Protein AF-A0A8K0F0Z6-F1 (afdb_monomer_lite)

InterPro domains:
  IPR002018 Carboxylesterase, type B [PF00135] (6-92)
  IPR029058 Alpha/Beta hydrolase fold [G3DSA:3.40.50.1820] (2-108)
  IPR029058 Alpha/Beta hydrolase fold [SSF53474] (5-100)
  IPR050654 Acetylcholinesterase-related enzymes [PTHR43918] (5-107)

pLDDT: mean 79.61, std 18.15, range [42.47, 97.5]

Sequence (154 aa):
MDAPPASHGDEVYFVFGLPTVPAYGYSSEDAEVSRKMMRHWANFAKTGDPNDGNTNGAVWDPFTETDRAYMLFDGRDQGTMNGWKTTECAMWDVYLPSLNNKTGPQDLVTSEPVQCQTTADVVLPPVWGQSLTLALLLNVFKDFISFITNIFIL

Secondary structure (DSSP, 8-state):
-PPPPPPTTHHHHHHTTGGGSGGG---HHHHHHHHHHHHHHHHHHHHS-SS-S-SSS---PPP-TTT-EEEE-STT--EEEE-TTHHHHHIIIIIHHHHHHHHS-GGGGSS------------PPP---THHHHHHHHHHHHHHHHHHHHHS--

Organism: Branchiostoma lanceolatum (NCBI:txid7740)

Foldseek 3Di:
DDDPDDDPPNCVCLLVQVLVDPVVPHDPLSNVLSVLNVQLVLCCVVPVGSDPPDPPAAHQDDADPVFRWDADRGSPRPHIDGDPCVVVVCCVVPVVVVVCVVPPDPVVVDDDPPPPPDPPPPPDPDDPDPPVVVVVVVVVVVVVVVVSVVVSPD

Structure (mmCIF, N/CA/C/O backbone):
data_AF-A0A8K0F0Z6-F1
#
_entry.id   AF-A0A8K0F0Z6-F1
#
loop_
_atom_site.group_PDB
_atom_site.id
_atom_site.type_symbol
_atom_site.label_atom_id
_atom_site.label_alt_id
_atom_site.label_comp_id
_atom_site.label_asym_id
_atom_site.label_entity_id
_atom_site.label_seq_id
_atom_site.pdbx_PDB_ins_code
_atom_site.Cartn_x
_atom_site.Cartn_y
_atom_site.Cartn_z
_atom_site.occupancy
_atom_site.B_iso_or_equiv
_atom_site.auth_seq_id
_atom_site.auth_comp_id
_atom_site.auth_asym_id
_atom_site.auth_atom_id
_atom_site.pdbx_PDB_model_num
ATOM 1 N N . MET A 1 1 ? 20.769 12.926 2.681 1.00 42.81 1 MET A N 1
ATOM 2 C CA . MET A 1 1 ? 19.588 13.794 2.847 1.00 42.81 1 MET A CA 1
ATOM 3 C C . MET A 1 1 ? 18.430 12.850 3.023 1.00 42.81 1 MET A C 1
ATOM 5 O O . MET A 1 1 ? 18.243 12.014 2.149 1.00 42.81 1 MET A O 1
ATOM 9 N N . ASP A 1 2 ? 17.761 12.902 4.166 1.00 66.00 2 ASP A N 1
ATOM 10 C CA . ASP A 1 2 ? 16.614 12.036 4.427 1.00 66.00 2 ASP A CA 1
ATOM 11 C C . ASP A 1 2 ? 15.463 12.452 3.503 1.00 66.00 2 ASP A C 1
ATOM 13 O O . ASP A 1 2 ? 15.219 13.649 3.317 1.00 66.00 2 ASP A O 1
ATOM 17 N N . ALA A 1 3 ? 14.807 11.479 2.869 1.00 67.69 3 ALA A N 1
ATOM 18 C CA . ALA A 1 3 ? 13.631 11.734 2.045 1.00 67.69 3 ALA A CA 1
ATOM 19 C C . ALA A 1 3 ? 12.504 12.340 2.908 1.00 67.69 3 ALA A C 1
ATOM 21 O O . ALA A 1 3 ? 12.419 12.028 4.103 1.00 67.69 3 ALA A O 1
ATOM 22 N N . PRO A 1 4 ? 11.642 13.209 2.344 1.00 78.75 4 PRO A N 1
ATOM 23 C CA . PRO A 1 4 ? 10.478 13.699 3.069 1.00 78.75 4 PRO A CA 1
ATOM 24 C C . PRO A 1 4 ? 9.583 12.525 3.512 1.00 78.75 4 PRO A C 1
ATOM 26 O O . PRO A 1 4 ? 9.577 11.480 2.856 1.00 78.75 4 PRO A O 1
ATOM 29 N N . PRO A 1 5 ? 8.827 12.669 4.615 1.00 85.06 5 PRO A N 1
ATOM 30 C CA . PRO A 1 5 ? 7.883 11.644 5.046 1.00 85.06 5 PRO A CA 1
ATOM 31 C C . PRO A 1 5 ? 6.876 11.301 3.944 1.00 85.06 5 PRO A C 1
ATOM 33 O O . PRO A 1 5 ? 6.443 12.191 3.210 1.00 85.06 5 PRO A O 1
ATOM 36 N N . ALA A 1 6 ? 6.460 10.033 3.886 1.00 90.06 6 ALA A N 1
ATOM 37 C CA . ALA A 1 6 ? 5.417 9.587 2.970 1.00 90.06 6 ALA A CA 1
ATOM 38 C C . ALA A 1 6 ? 4.105 10.333 3.256 1.00 90.06 6 ALA A C 1
ATOM 40 O O . ALA A 1 6 ? 3.542 10.240 4.352 1.00 90.06 6 ALA A O 1
ATOM 41 N N . SER A 1 7 ? 3.647 11.093 2.270 1.00 94.06 7 SER A N 1
ATOM 42 C CA . SER A 1 7 ? 2.394 11.831 2.304 1.00 94.06 7 SER A CA 1
ATOM 43 C C . SER A 1 7 ? 1.256 10.986 1.743 1.00 94.06 7 SER A C 1
ATOM 45 O O . SER A 1 7 ? 1.454 9.979 1.065 1.00 94.06 7 SER A O 1
ATOM 47 N N . HIS A 1 8 ? 0.026 11.394 2.045 1.00 95.81 8 HIS A N 1
ATOM 48 C CA . HIS A 1 8 ? -1.155 10.730 1.511 1.00 95.81 8 HIS A CA 1
ATOM 49 C C . HIS A 1 8 ? -1.156 10.762 -0.027 1.00 95.81 8 HIS A C 1
ATOM 51 O O . HIS A 1 8 ? -1.119 11.844 -0.613 1.00 95.81 8 HIS A O 1
ATOM 57 N N . GLY A 1 9 ? -1.239 9.588 -0.659 1.00 95.50 9 GLY A N 1
ATOM 58 C CA . GLY A 1 9 ? -1.287 9.434 -2.112 1.00 95.50 9 GLY A CA 1
ATOM 59 C C . GLY A 1 9 ? 0.076 9.213 -2.772 1.00 95.50 9 GLY A C 1
ATOM 60 O O . GLY A 1 9 ? 0.115 8.906 -3.965 1.00 95.50 9 GLY A O 1
ATOM 61 N N . ASP A 1 10 ? 1.188 9.319 -2.036 1.00 94.62 10 ASP A N 1
ATOM 62 C CA . ASP A 1 10 ? 2.524 9.069 -2.593 1.00 94.62 10 ASP A CA 1
ATOM 63 C C . ASP A 1 10 ? 2.685 7.618 -3.074 1.00 94.62 10 ASP A C 1
ATOM 65 O O . ASP A 1 10 ? 3.432 7.348 -4.017 1.00 94.62 10 ASP A O 1
ATOM 69 N N . GLU A 1 11 ? 1.943 6.677 -2.485 1.00 95.31 11 GLU A N 1
ATOM 70 C CA . GLU A 1 11 ? 1.973 5.265 -2.858 1.00 95.31 11 GLU A CA 1
ATOM 71 C C . GLU A 1 11 ? 1.476 5.019 -4.288 1.00 95.31 11 GLU A C 1
ATOM 73 O O . GLU A 1 11 ? 1.901 4.059 -4.935 1.00 95.31 11 GLU A O 1
ATOM 78 N N . VAL A 1 12 ? 0.616 5.898 -4.816 1.00 97.31 12 VAL A N 1
ATOM 79 C CA . VAL A 1 12 ? 0.031 5.760 -6.156 1.00 97.31 12 VAL A CA 1
ATOM 80 C C . VAL A 1 12 ? 1.130 5.727 -7.218 1.00 97.31 12 VAL A C 1
ATOM 82 O O . VAL A 1 12 ? 1.104 4.879 -8.110 1.00 97.31 12 VAL A O 1
ATOM 85 N N . TYR A 1 13 ? 2.152 6.577 -7.098 1.00 96.50 13 TYR A N 1
ATOM 86 C CA . TYR A 1 13 ? 3.275 6.594 -8.039 1.00 96.50 13 TYR A CA 1
ATOM 87 C C . TYR A 1 13 ? 4.029 5.260 -8.068 1.00 96.50 13 TYR A C 1
ATOM 89 O O . TYR A 1 13 ? 4.437 4.800 -9.136 1.00 96.50 13 TYR A O 1
ATOM 97 N N . PHE A 1 14 ? 4.177 4.615 -6.910 1.00 96.56 14 PHE A N 1
ATOM 98 C CA . PHE A 1 14 ? 4.856 3.329 -6.788 1.00 96.56 14 PHE A CA 1
ATOM 99 C C . PHE A 1 14 ? 4.011 2.184 -7.347 1.00 96.56 14 PHE A C 1
ATOM 101 O O . PHE A 1 14 ? 4.550 1.341 -8.065 1.00 96.56 14 PHE A O 1
ATOM 108 N N . VAL A 1 15 ? 2.700 2.176 -7.078 1.00 97.19 15 VAL A N 1
ATOM 109 C CA . VAL A 1 15 ? 1.764 1.172 -7.613 1.00 97.19 15 VAL A CA 1
ATOM 110 C C . VAL A 1 15 ? 1.706 1.211 -9.141 1.00 97.19 15 VAL A C 1
ATOM 112 O O . VAL A 1 15 ? 1.563 0.166 -9.764 1.00 97.19 15 VAL A O 1
ATOM 115 N N . PHE A 1 16 ? 1.862 2.386 -9.755 1.00 97.50 16 PHE A N 1
ATOM 116 C CA . PHE A 1 16 ? 1.858 2.542 -11.215 1.00 97.50 16 PHE A CA 1
ATOM 117 C C . PHE A 1 16 ? 3.249 2.527 -11.865 1.00 97.50 16 PHE A C 1
ATOM 119 O O . PHE A 1 16 ? 3.370 2.779 -13.063 1.00 97.50 16 PHE A O 1
ATOM 126 N N . GLY A 1 17 ? 4.308 2.215 -11.114 1.00 97.19 17 GLY A N 1
ATOM 127 C CA . GLY A 1 17 ? 5.623 1.977 -11.709 1.00 97.19 17 GLY A CA 1
ATOM 128 C C . GLY A 1 17 ? 6.451 3.225 -12.009 1.00 97.19 17 GLY A C 1
ATOM 129 O O . GLY A 1 17 ? 7.501 3.092 -12.638 1.00 97.19 17 GLY A O 1
ATOM 130 N N . LEU A 1 18 ? 6.044 4.424 -11.575 1.00 97.31 18 LEU A N 1
ATOM 131 C CA . LEU A 1 18 ? 6.764 5.666 -11.888 1.00 97.31 18 LEU A CA 1
ATOM 132 C C . LEU A 1 18 ? 8.254 5.617 -11.478 1.00 97.31 18 LEU A C 1
ATOM 134 O O . LEU A 1 18 ? 9.090 5.995 -12.303 1.00 97.31 18 LEU A O 1
ATOM 138 N N . PRO A 1 19 ? 8.631 5.059 -10.304 1.00 96.75 19 PRO A N 1
ATOM 139 C CA . PRO A 1 19 ? 10.036 4.908 -9.918 1.00 96.75 19 PRO A CA 1
ATOM 140 C C . PRO A 1 19 ? 10.881 4.017 -10.832 1.00 96.75 19 PRO A C 1
ATOM 142 O O . PRO A 1 19 ? 12.105 4.098 -10.818 1.00 96.75 19 PRO A O 1
ATOM 145 N N . THR A 1 20 ? 10.258 3.166 -11.649 1.00 96.88 20 THR A N 1
ATOM 146 C CA . THR A 1 20 ? 10.981 2.300 -12.591 1.00 96.88 20 THR A CA 1
ATOM 147 C C . THR A 1 20 ? 11.406 3.021 -13.871 1.00 96.88 20 THR A C 1
ATOM 149 O O . THR A 1 20 ? 12.210 2.485 -14.633 1.00 96.88 20 THR A O 1
ATOM 152 N N . VAL A 1 21 ? 10.896 4.234 -14.110 1.00 97.25 21 VAL A N 1
ATOM 153 C CA . VAL A 1 21 ? 11.182 5.023 -15.308 1.00 97.25 21 VAL A CA 1
ATOM 154 C C . VAL A 1 21 ? 12.394 5.937 -15.051 1.00 97.25 21 VAL A C 1
ATOM 156 O O . VAL A 1 21 ? 12.282 6.894 -14.279 1.00 97.25 21 VAL A O 1
ATOM 159 N N . PRO A 1 22 ? 13.545 5.728 -15.731 1.00 93.44 22 PRO A N 1
ATOM 160 C CA . PRO A 1 22 ? 14.792 6.445 -15.426 1.00 93.44 22 PRO A CA 1
ATOM 161 C C . PRO A 1 22 ? 14.704 7.973 -15.546 1.00 93.44 22 PRO A C 1
ATOM 163 O O . PRO A 1 22 ? 15.443 8.693 -14.881 1.00 93.44 22 PRO A O 1
ATOM 166 N N . ALA A 1 23 ? 13.791 8.476 -16.382 1.00 95.88 23 ALA A N 1
ATOM 167 C CA . ALA A 1 23 ? 13.617 9.906 -16.632 1.00 95.88 23 ALA A CA 1
ATOM 168 C C . ALA A 1 23 ? 13.181 10.711 -15.393 1.00 95.88 23 ALA A C 1
ATOM 170 O O . ALA A 1 23 ? 13.415 11.916 -15.356 1.00 95.88 23 ALA A O 1
ATOM 171 N N . TYR A 1 24 ? 12.573 10.069 -14.389 1.00 93.88 24 TYR A N 1
ATOM 172 C CA . TYR A 1 24 ? 12.096 10.750 -13.180 1.00 93.88 24 TYR A CA 1
ATOM 173 C C . TYR A 1 24 ? 13.115 10.760 -12.031 1.00 93.88 24 TYR A C 1
ATOM 175 O O . TYR A 1 24 ? 12.862 11.392 -11.011 1.00 93.88 24 TYR A O 1
ATOM 183 N N . GLY A 1 25 ? 14.275 10.111 -12.192 1.00 93.75 25 GLY A N 1
ATOM 184 C CA . GLY A 1 25 ? 15.397 10.243 -11.254 1.00 93.75 25 GLY A CA 1
ATOM 185 C C . GLY A 1 25 ? 15.182 9.627 -9.867 1.00 93.75 25 GLY A C 1
ATOM 186 O O . GLY A 1 25 ? 15.826 10.060 -8.915 1.00 93.75 25 GLY A O 1
ATOM 187 N N . TYR A 1 26 ? 14.295 8.637 -9.746 1.00 94.06 26 TYR A N 1
ATOM 188 C CA . TYR A 1 26 ? 14.126 7.860 -8.516 1.00 94.06 26 TYR A CA 1
ATOM 189 C C . TYR A 1 26 ? 15.359 7.002 -8.210 1.00 94.06 26 TYR A C 1
ATOM 191 O O . TYR A 1 26 ? 16.144 6.670 -9.105 1.00 94.06 26 TYR A O 1
ATOM 199 N N . SER A 1 27 ? 15.522 6.629 -6.940 1.00 93.94 27 SER A N 1
ATOM 200 C CA . SER A 1 27 ? 16.601 5.732 -6.527 1.00 93.94 27 SER A CA 1
ATOM 201 C C . SER A 1 27 ? 16.367 4.295 -7.011 1.00 93.94 27 SER A C 1
ATOM 203 O O . SER A 1 27 ? 15.248 3.894 -7.352 1.00 93.94 27 SER A O 1
ATOM 205 N N . SER A 1 28 ? 17.431 3.489 -7.038 1.00 94.31 28 SER A N 1
ATOM 206 C CA . SER A 1 28 ? 17.334 2.052 -7.330 1.00 94.31 28 SER A CA 1
ATOM 207 C C . SER A 1 28 ? 16.420 1.322 -6.346 1.00 94.31 28 SER A C 1
ATOM 209 O O . SER A 1 28 ? 15.694 0.405 -6.736 1.00 94.31 28 SER A O 1
ATOM 211 N N . GLU A 1 29 ? 16.452 1.764 -5.096 1.00 93.88 29 GLU A N 1
ATOM 212 C CA . GLU A 1 29 ? 15.679 1.279 -3.968 1.00 93.88 29 GLU A CA 1
ATOM 213 C C . GLU A 1 29 ? 14.192 1.590 -4.174 1.00 93.88 29 GLU A C 1
ATOM 215 O O . GLU A 1 29 ? 13.363 0.686 -4.096 1.00 93.88 29 GLU A O 1
ATOM 220 N N . ASP A 1 30 ? 13.841 2.823 -4.558 1.00 94.25 30 ASP A N 1
ATOM 221 C CA . ASP A 1 30 ? 12.453 3.192 -4.881 1.00 94.25 30 ASP A CA 1
ATOM 222 C C . ASP A 1 30 ? 11.912 2.371 -6.057 1.00 94.25 30 ASP A C 1
ATOM 224 O O . ASP A 1 30 ? 10.770 1.900 -6.045 1.00 94.25 30 ASP A O 1
ATOM 228 N N . ALA A 1 31 ? 12.746 2.161 -7.080 1.00 95.50 31 ALA A N 1
ATOM 229 C CA . ALA A 1 31 ? 12.397 1.328 -8.222 1.00 95.50 31 ALA A CA 1
ATOM 230 C C . ALA A 1 31 ? 12.150 -0.132 -7.807 1.00 95.50 31 ALA A C 1
ATOM 232 O O . ALA A 1 31 ? 11.285 -0.800 -8.378 1.00 95.50 31 ALA A O 1
ATOM 233 N N . GLU A 1 32 ? 12.890 -0.647 -6.823 1.00 94.06 32 GLU A N 1
ATOM 234 C CA . GLU A 1 32 ? 12.672 -1.983 -6.268 1.00 94.06 32 GLU A CA 1
ATOM 235 C C . GLU A 1 32 ? 11.370 -2.068 -5.470 1.00 94.06 32 GLU A C 1
ATOM 237 O O . GLU A 1 32 ? 10.579 -2.983 -5.714 1.00 94.06 32 GLU A O 1
ATOM 242 N N . VAL A 1 33 ? 11.101 -1.095 -4.597 1.00 94.00 33 VAL A N 1
ATOM 243 C CA . VAL A 1 33 ? 9.835 -1.003 -3.853 1.00 94.00 33 VAL A CA 1
ATOM 244 C C . VAL A 1 33 ? 8.652 -0.971 -4.818 1.00 94.00 33 VAL A C 1
ATOM 246 O O . VAL A 1 33 ? 7.707 -1.744 -4.669 1.00 94.00 33 VAL A O 1
ATOM 249 N N . SER A 1 34 ? 8.728 -0.153 -5.869 1.00 95.81 34 SER A N 1
ATOM 250 C CA . SER A 1 34 ? 7.678 -0.057 -6.885 1.00 95.81 34 SER A CA 1
ATOM 251 C C . SER A 1 34 ? 7.449 -1.384 -7.618 1.00 95.81 34 SER A C 1
ATOM 253 O O . SER A 1 34 ? 6.304 -1.813 -7.769 1.00 95.81 34 SER A O 1
ATOM 255 N N . ARG A 1 35 ? 8.516 -2.098 -8.007 1.00 94.56 35 ARG A N 1
ATOM 256 C CA . ARG A 1 35 ? 8.392 -3.440 -8.609 1.00 94.56 35 ARG A CA 1
ATOM 257 C C . ARG A 1 35 ? 7.728 -4.438 -7.661 1.00 94.56 35 ARG A C 1
ATOM 259 O O . ARG A 1 35 ? 6.897 -5.226 -8.114 1.00 94.56 35 ARG A O 1
ATOM 266 N N . LYS A 1 36 ? 8.063 -4.405 -6.367 1.00 92.62 36 LYS A N 1
ATOM 267 C CA . LYS A 1 36 ? 7.437 -5.266 -5.350 1.00 92.62 36 LYS A CA 1
ATOM 268 C C . LYS A 1 36 ? 5.947 -4.960 -5.208 1.00 92.62 36 LYS A C 1
ATOM 270 O O . LYS A 1 36 ? 5.136 -5.878 -5.300 1.00 92.62 36 LYS A O 1
ATOM 275 N N . MET A 1 37 ? 5.578 -3.685 -5.081 1.00 94.75 37 MET A N 1
ATOM 276 C CA . MET A 1 37 ? 4.176 -3.264 -4.998 1.00 94.75 37 MET A CA 1
ATOM 277 C C . MET A 1 37 ? 3.378 -3.697 -6.23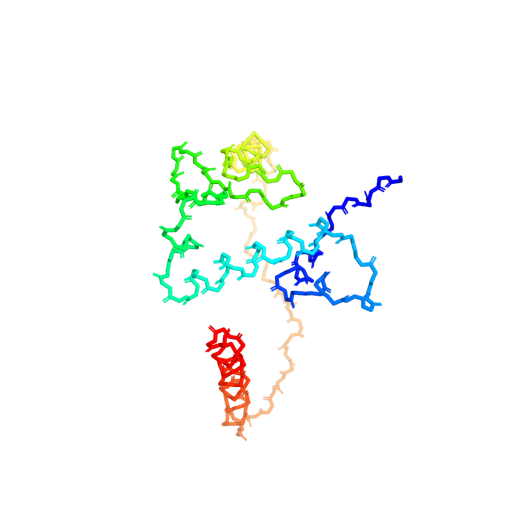1 1.00 94.75 37 MET A C 1
ATOM 279 O O . MET A 1 37 ? 2.329 -4.322 -6.085 1.00 94.75 37 MET A O 1
ATOM 283 N N . MET A 1 38 ? 3.888 -3.433 -7.441 1.00 95.50 38 MET A N 1
ATOM 284 C CA . MET A 1 38 ? 3.241 -3.856 -8.690 1.00 95.50 38 MET A CA 1
ATOM 285 C C . MET A 1 38 ? 3.035 -5.371 -8.750 1.00 95.50 38 MET A C 1
ATOM 287 O O . MET A 1 38 ? 1.956 -5.822 -9.125 1.00 95.50 38 MET A O 1
ATOM 291 N N . ARG A 1 39 ? 4.043 -6.163 -8.353 1.00 92.81 39 ARG A N 1
ATOM 292 C CA . ARG A 1 39 ? 3.957 -7.630 -8.336 1.00 92.81 39 ARG A CA 1
ATOM 293 C C . ARG A 1 39 ? 2.860 -8.116 -7.394 1.00 92.81 39 ARG A C 1
ATOM 295 O O . ARG A 1 39 ? 2.008 -8.887 -7.823 1.00 92.81 39 ARG A O 1
ATOM 302 N N . HIS A 1 40 ? 2.850 -7.646 -6.146 1.00 93.81 40 HIS A N 1
ATOM 303 C CA . HIS A 1 40 ? 1.824 -8.045 -5.181 1.00 93.81 40 HIS A CA 1
ATOM 304 C C . HIS A 1 40 ? 0.418 -7.635 -5.632 1.00 93.81 40 HIS A C 1
ATOM 306 O O . HIS A 1 40 ? -0.503 -8.448 -5.561 1.00 93.81 40 HIS A O 1
ATOM 312 N N . TRP A 1 41 ? 0.251 -6.421 -6.169 1.00 95.31 41 TRP A N 1
ATOM 313 C CA . TRP A 1 41 ? -1.039 -5.969 -6.695 1.00 95.31 41 TRP A CA 1
ATOM 314 C C . TRP A 1 41 ? -1.516 -6.790 -7.896 1.00 95.31 41 TRP A C 1
ATOM 316 O O . TRP A 1 41 ? -2.682 -7.184 -7.942 1.00 95.31 41 TRP A O 1
ATOM 326 N N . ALA A 1 42 ? -0.629 -7.090 -8.848 1.00 94.94 42 ALA A N 1
ATOM 327 C CA . ALA A 1 42 ? -0.961 -7.885 -10.027 1.00 94.94 42 ALA A CA 1
ATOM 328 C C . ALA A 1 42 ? -1.317 -9.335 -9.672 1.00 94.94 42 ALA A C 1
ATOM 330 O O . ALA A 1 42 ? -2.288 -9.881 -10.199 1.00 94.94 42 ALA A O 1
ATOM 331 N N . ASN A 1 43 ? -0.566 -9.947 -8.753 1.00 94.12 43 ASN A N 1
ATOM 332 C CA . ASN A 1 43 ? -0.854 -11.290 -8.258 1.00 94.12 43 ASN A CA 1
ATOM 333 C C . ASN A 1 43 ? -2.212 -11.336 -7.564 1.00 94.12 43 ASN A C 1
ATOM 335 O O . ASN A 1 43 ? -3.059 -12.139 -7.948 1.00 94.12 43 ASN A O 1
ATOM 339 N N . PHE A 1 44 ? -2.461 -10.408 -6.635 1.00 95.12 44 PHE A N 1
ATOM 340 C CA . PHE A 1 44 ? -3.736 -10.329 -5.932 1.00 95.12 44 PHE A CA 1
ATOM 341 C C . PHE A 1 44 ? -4.909 -10.167 -6.905 1.00 95.12 44 PHE A C 1
ATOM 343 O O . PHE A 1 44 ? -5.899 -10.886 -6.801 1.00 95.12 44 PHE A O 1
ATOM 350 N N . ALA A 1 45 ? -4.779 -9.291 -7.906 1.00 95.38 45 ALA A N 1
ATOM 351 C CA . ALA A 1 45 ? -5.804 -9.117 -8.932 1.00 95.38 45 ALA A CA 1
ATOM 352 C C . ALA A 1 45 ? -6.049 -10.394 -9.762 1.00 95.38 45 ALA A C 1
ATOM 354 O O . ALA A 1 45 ? -7.170 -10.630 -10.212 1.00 95.38 45 ALA A O 1
ATOM 355 N N . LYS A 1 46 ? -5.015 -11.220 -9.968 1.00 93.88 46 LYS A N 1
ATOM 356 C CA . LYS A 1 46 ? -5.082 -12.450 -10.767 1.00 93.88 46 LYS A CA 1
ATOM 357 C C . LYS A 1 46 ? -5.629 -13.650 -9.991 1.00 93.88 46 LYS A C 1
ATOM 359 O O . LYS A 1 46 ? -6.361 -14.449 -10.572 1.00 93.88 46 LYS A O 1
ATOM 364 N N . THR A 1 47 ? -5.235 -13.826 -8.731 1.00 94.19 47 THR A N 1
ATOM 365 C CA . THR A 1 47 ? -5.460 -15.071 -7.968 1.00 94.19 47 THR A CA 1
ATOM 366 C C . THR A 1 47 ? -6.200 -14.868 -6.648 1.00 94.19 47 THR A C 1
ATOM 368 O O . THR A 1 47 ? -6.652 -15.848 -6.061 1.00 94.19 47 THR A O 1
ATOM 371 N N . GLY A 1 48 ? -6.329 -13.629 -6.170 1.00 93.38 48 GLY A N 1
ATOM 372 C CA . GLY A 1 48 ? -6.772 -13.320 -4.809 1.00 93.38 48 GLY A CA 1
ATOM 373 C C . GLY A 1 48 ? -5.680 -13.474 -3.744 1.00 93.38 48 GLY A C 1
ATOM 374 O O . GLY A 1 48 ? -5.943 -13.189 -2.580 1.00 93.38 48 GLY A O 1
ATOM 375 N N . ASP A 1 49 ? -4.464 -13.878 -4.126 1.00 93.00 49 ASP A N 1
ATOM 376 C CA . ASP A 1 49 ? -3.294 -13.988 -3.250 1.00 93.00 49 ASP A CA 1
ATOM 377 C C . ASP A 1 49 ? -2.186 -13.058 -3.781 1.00 93.00 49 ASP A C 1
ATOM 379 O O . ASP A 1 49 ? -1.778 -13.202 -4.936 1.00 93.00 49 ASP A O 1
ATOM 383 N N . PRO A 1 50 ? -1.703 -12.074 -2.996 1.00 93.44 50 PRO A N 1
ATOM 384 C CA . PRO A 1 50 ? -0.623 -11.190 -3.434 1.00 93.44 50 PRO A CA 1
ATOM 385 C C . PRO A 1 50 ? 0.720 -11.918 -3.604 1.00 93.44 50 PRO A C 1
ATOM 387 O O . PRO A 1 50 ? 1.640 -11.374 -4.222 1.00 93.44 50 PRO A O 1
ATOM 390 N N . ASN A 1 51 ? 0.872 -13.120 -3.056 1.00 92.12 51 ASN A N 1
ATOM 391 C CA . ASN A 1 51 ? 2.094 -13.905 -3.140 1.00 92.12 51 ASN A CA 1
ATOM 392 C C . ASN A 1 51 ? 2.127 -14.715 -4.449 1.00 92.12 51 ASN A C 1
ATOM 394 O O . ASN A 1 51 ? 1.110 -15.156 -4.974 1.00 92.12 51 ASN A O 1
ATOM 398 N N . ASP A 1 52 ? 3.317 -14.921 -5.006 1.00 75.69 52 ASP A N 1
ATOM 399 C CA . ASP A 1 52 ? 3.526 -15.584 -6.303 1.00 75.69 52 ASP A CA 1
ATOM 400 C C . ASP A 1 52 ? 3.856 -17.083 -6.188 1.00 75.69 52 ASP A C 1
ATOM 402 O O . ASP A 1 52 ? 4.342 -17.694 -7.143 1.00 75.69 52 ASP A O 1
ATOM 406 N N . GLY A 1 53 ? 3.642 -17.674 -5.009 1.00 67.00 53 GLY A N 1
ATOM 407 C CA . GLY A 1 53 ? 4.033 -19.052 -4.698 1.00 67.00 53 GLY A CA 1
ATOM 408 C C . GLY A 1 53 ? 5.549 -19.301 -4.710 1.00 67.00 53 GLY A C 1
ATOM 409 O O . GLY A 1 53 ? 5.972 -20.443 -4.536 1.00 67.00 53 GLY A O 1
ATOM 410 N N . ASN A 1 54 ? 6.372 -18.266 -4.911 1.00 60.75 54 ASN A N 1
ATOM 411 C CA . ASN A 1 54 ? 7.823 -18.334 -4.910 1.00 60.75 54 ASN A CA 1
ATOM 412 C C . ASN A 1 54 ? 8.351 -17.688 -3.620 1.00 60.75 54 ASN A C 1
ATOM 414 O O . ASN A 1 54 ? 8.194 -16.498 -3.380 1.00 60.75 54 ASN A O 1
ATOM 418 N N . THR A 1 55 ? 9.016 -18.468 -2.774 1.00 56.84 55 THR A N 1
ATOM 419 C CA . THR A 1 55 ? 9.464 -18.056 -1.429 1.00 56.84 55 THR A CA 1
ATOM 420 C C . THR A 1 55 ? 10.667 -17.103 -1.419 1.00 56.84 55 THR A C 1
ATOM 422 O O . THR A 1 55 ? 11.280 -16.901 -0.377 1.00 56.84 55 THR A O 1
ATOM 425 N N . ASN A 1 56 ? 11.060 -16.550 -2.568 1.00 61.28 56 ASN A N 1
ATOM 426 C CA . ASN A 1 56 ? 12.288 -15.763 -2.716 1.00 61.28 56 ASN A CA 1
ATOM 427 C C . ASN A 1 56 ? 12.103 -14.258 -2.433 1.00 61.28 56 ASN A C 1
ATOM 429 O O . ASN A 1 56 ? 12.970 -13.464 -2.791 1.00 61.28 56 ASN A O 1
ATOM 433 N N . GLY A 1 57 ? 10.990 -13.859 -1.815 1.00 69.44 57 GLY A N 1
ATOM 434 C CA . GLY A 1 57 ? 10.714 -12.480 -1.418 1.00 69.44 57 GLY A CA 1
ATOM 435 C C . GLY A 1 57 ? 9.880 -12.406 -0.143 1.00 69.44 57 GLY A C 1
ATOM 436 O O . GLY A 1 57 ? 9.427 -13.428 0.375 1.00 69.44 57 GLY A O 1
ATOM 437 N N . ALA A 1 58 ? 9.689 -11.186 0.359 1.00 79.50 58 ALA A N 1
ATOM 438 C CA . ALA A 1 58 ? 8.837 -10.921 1.506 1.00 79.50 58 ALA A CA 1
ATOM 439 C C . ALA A 1 58 ? 7.416 -11.477 1.300 1.00 79.50 58 ALA A C 1
ATOM 441 O O . ALA A 1 58 ? 6.699 -11.074 0.383 1.00 79.50 58 ALA A O 1
ATOM 442 N N . VAL A 1 59 ? 7.013 -12.401 2.172 1.00 88.38 59 VAL A N 1
ATOM 443 C CA . VAL A 1 59 ? 5.666 -12.980 2.174 1.00 88.38 59 VAL A CA 1
ATOM 444 C C . VAL A 1 59 ? 4.698 -11.988 2.807 1.00 88.38 59 VAL A C 1
ATOM 446 O O . VAL A 1 59 ? 5.008 -11.404 3.848 1.00 88.38 59 VAL A O 1
ATOM 449 N N . TRP A 1 60 ? 3.538 -11.801 2.177 1.00 92.06 60 TRP A N 1
ATOM 450 C CA . TRP A 1 60 ? 2.408 -11.052 2.717 1.00 92.06 60 TRP A CA 1
ATOM 451 C C . TRP A 1 60 ? 1.415 -12.017 3.359 1.00 92.06 60 TRP A C 1
ATOM 453 O O . TRP A 1 60 ? 0.627 -12.655 2.656 1.00 92.06 60 TRP A O 1
ATOM 463 N N . ASP A 1 61 ? 1.442 -12.109 4.689 1.00 92.81 61 ASP A N 1
ATOM 464 C CA . ASP A 1 61 ? 0.524 -12.984 5.413 1.00 92.81 61 ASP A CA 1
ATOM 465 C C . ASP A 1 61 ? -0.906 -12.417 5.416 1.00 92.81 61 ASP A C 1
ATOM 467 O O . ASP A 1 61 ? -1.103 -11.198 5.511 1.00 92.81 61 ASP A O 1
ATOM 471 N N . PRO A 1 62 ? -1.932 -13.282 5.340 1.00 93.81 62 PRO A N 1
ATOM 472 C CA . PRO A 1 62 ? -3.317 -12.854 5.438 1.00 93.81 62 PRO A CA 1
ATOM 473 C C . PRO A 1 62 ? -3.605 -12.135 6.757 1.00 93.81 62 PRO A C 1
ATOM 475 O O . PRO A 1 62 ? -3.179 -12.560 7.832 1.00 93.81 62 PRO A O 1
ATOM 478 N N . PHE A 1 63 ? -4.412 -11.078 6.688 1.00 95.69 63 PHE A N 1
ATOM 479 C CA . PHE A 1 63 ? -4.892 -10.409 7.890 1.00 95.69 63 PHE A CA 1
ATOM 480 C C . PHE A 1 63 ? -5.810 -11.337 8.702 1.00 95.69 63 PHE A C 1
ATOM 482 O O . PHE A 1 63 ? -6.791 -11.876 8.183 1.00 95.69 63 PHE A O 1
ATOM 489 N N . THR A 1 64 ? -5.536 -11.451 10.002 1.00 95.81 64 THR A N 1
ATOM 490 C CA . THR A 1 64 ? -6.429 -12.057 10.999 1.00 95.81 64 THR A CA 1
ATOM 491 C C . THR A 1 64 ? -6.658 -11.070 12.146 1.00 95.81 64 THR A C 1
ATOM 493 O O . THR A 1 64 ? -5.820 -10.210 12.412 1.00 95.81 64 THR A O 1
ATOM 4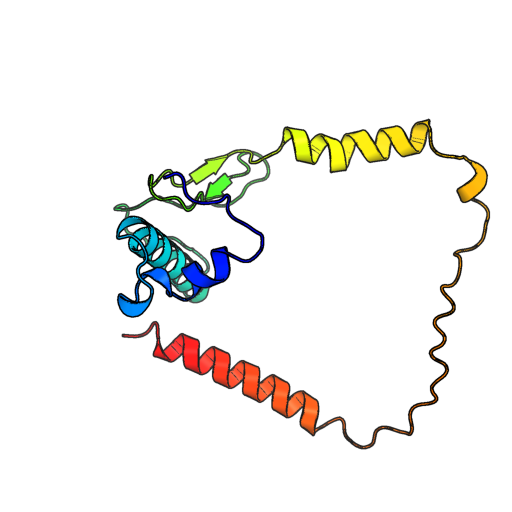96 N N . GLU A 1 65 ? -7.773 -11.191 12.872 1.00 91.62 65 GLU A N 1
ATOM 497 C CA . GLU A 1 65 ? -8.045 -10.331 14.042 1.00 91.62 65 GLU A CA 1
ATOM 498 C C . GLU A 1 65 ? -7.014 -10.490 15.169 1.00 91.62 65 GLU A C 1
ATOM 500 O O . GLU A 1 65 ? -6.833 -9.581 15.988 1.00 91.62 65 GLU A O 1
ATOM 505 N N . THR A 1 66 ? -6.359 -11.652 15.223 1.00 93.06 66 THR A N 1
ATOM 506 C CA . THR A 1 66 ? -5.337 -11.975 16.218 1.00 93.06 66 THR A CA 1
ATOM 507 C C . THR A 1 66 ? -3.987 -11.396 15.821 1.00 93.06 66 THR A C 1
ATOM 509 O O . THR A 1 66 ? -3.396 -10.657 16.605 1.00 93.06 66 THR A O 1
ATOM 512 N N . ASP A 1 67 ? -3.523 -11.687 14.606 1.00 92.56 67 ASP A N 1
ATOM 513 C CA . ASP A 1 67 ? -2.168 -11.332 14.179 1.00 92.56 67 ASP A CA 1
ATOM 514 C C . ASP A 1 67 ? -2.098 -9.897 13.659 1.00 92.56 67 ASP A C 1
ATOM 516 O O . ASP A 1 67 ? -1.074 -9.232 13.798 1.00 92.56 67 ASP A O 1
ATOM 520 N N . ARG A 1 68 ? -3.204 -9.390 13.097 1.00 94.62 68 ARG A N 1
ATOM 521 C CA . ARG A 1 68 ? -3.302 -8.059 12.480 1.00 94.62 68 ARG A CA 1
ATOM 522 C C . ARG A 1 68 ? -2.126 -7.787 11.540 1.00 94.62 68 ARG A C 1
ATOM 524 O O . ARG A 1 68 ? -1.509 -6.718 11.601 1.00 94.62 68 ARG A O 1
ATOM 531 N N . ALA A 1 69 ? -1.808 -8.793 10.729 1.00 95.12 69 ALA A N 1
ATOM 532 C CA . ALA A 1 69 ? -0.704 -8.774 9.789 1.00 95.12 69 ALA A CA 1
ATOM 533 C C . ALA A 1 69 ? -0.923 -7.718 8.698 1.00 95.12 69 ALA A C 1
ATOM 535 O O . ALA A 1 69 ? -2.036 -7.530 8.200 1.00 95.12 69 ALA A O 1
ATOM 536 N N . TYR A 1 70 ? 0.148 -7.027 8.326 1.00 94.88 70 TYR A N 1
ATOM 537 C CA . TYR A 1 70 ? 0.202 -6.080 7.221 1.00 94.88 70 TYR A CA 1
ATOM 538 C C . TY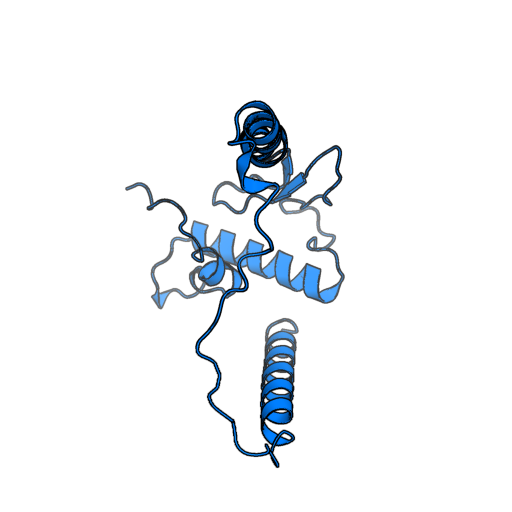R A 1 70 ? 1.582 -6.130 6.564 1.00 94.88 70 TYR A C 1
ATOM 540 O O . TYR A 1 70 ? 2.583 -6.407 7.217 1.00 94.88 70 TYR A O 1
ATOM 548 N N . MET A 1 71 ? 1.643 -5.826 5.271 1.00 93.88 71 MET A N 1
ATOM 549 C CA . MET A 1 71 ? 2.900 -5.711 4.535 1.00 93.88 71 MET A CA 1
ATOM 550 C C . MET A 1 71 ? 3.455 -4.289 4.652 1.00 93.88 71 MET A C 1
ATOM 552 O O . MET A 1 71 ? 2.743 -3.327 4.349 1.00 93.88 71 MET A O 1
ATOM 556 N N . LEU A 1 72 ? 4.723 -4.148 5.051 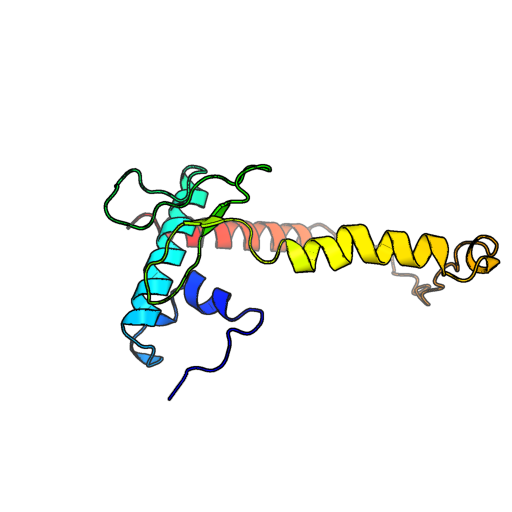1.00 93.19 72 LEU A N 1
ATOM 557 C CA . LEU A 1 72 ? 5.444 -2.880 4.952 1.00 93.19 72 LEU A CA 1
ATOM 558 C C . LEU A 1 72 ? 6.226 -2.822 3.636 1.00 93.19 72 LEU A C 1
ATOM 560 O O . LEU A 1 72 ? 7.186 -3.562 3.432 1.00 93.19 72 LEU A O 1
ATOM 564 N N . PHE A 1 73 ? 5.857 -1.874 2.776 1.00 92.31 73 PHE A N 1
ATOM 565 C CA . PHE A 1 73 ? 6.631 -1.533 1.587 1.00 92.31 73 PHE A CA 1
ATOM 566 C C . PHE A 1 73 ? 7.648 -0.440 1.913 1.00 92.31 73 PHE A C 1
ATOM 568 O O . PHE A 1 73 ? 7.297 0.734 2.022 1.00 92.31 73 PHE A O 1
ATOM 575 N N . ASP A 1 74 ? 8.912 -0.829 2.060 1.00 90.12 74 ASP A N 1
ATOM 576 C CA . ASP A 1 74 ? 10.034 0.086 2.242 1.00 90.12 74 ASP A CA 1
ATOM 577 C C . ASP A 1 74 ? 11.303 -0.421 1.536 1.00 90.12 74 ASP A C 1
ATOM 579 O O . ASP A 1 74 ? 11.372 -1.550 1.046 1.00 90.12 74 ASP A O 1
ATOM 583 N N . GLY A 1 75 ? 12.338 0.420 1.492 1.00 87.56 75 GLY A N 1
ATOM 584 C CA . GLY A 1 75 ? 13.634 0.053 0.912 1.00 87.56 75 GLY A CA 1
ATOM 585 C C . GLY A 1 75 ? 14.445 -0.958 1.737 1.00 87.56 75 GLY A C 1
ATOM 586 O O . GLY A 1 75 ? 15.604 -1.194 1.410 1.00 87.56 75 GLY A O 1
ATOM 587 N N . ARG A 1 76 ? 13.897 -1.513 2.829 1.00 83.00 76 ARG A N 1
ATOM 588 C CA . ARG A 1 76 ? 14.593 -2.435 3.746 1.00 83.00 76 ARG A CA 1
ATOM 589 C C . ARG A 1 76 ? 14.063 -3.866 3.676 1.00 83.00 76 ARG A C 1
ATOM 591 O O . ARG A 1 76 ? 14.583 -4.716 4.392 1.00 83.00 76 ARG A O 1
ATOM 598 N N . ASP A 1 77 ? 13.069 -4.119 2.826 1.00 75.50 77 ASP A N 1
ATOM 599 C CA . ASP A 1 77 ? 12.480 -5.441 2.592 1.00 75.50 77 ASP A CA 1
ATOM 600 C C . ASP A 1 77 ? 11.962 -6.112 3.876 1.00 75.50 77 ASP A C 1
ATOM 602 O O . ASP A 1 77 ? 12.177 -7.299 4.110 1.00 75.50 77 ASP A O 1
ATOM 606 N N . GLN A 1 78 ? 11.306 -5.335 4.749 1.00 79.69 78 GLN A N 1
ATOM 607 C CA . GLN A 1 78 ? 10.873 -5.829 6.066 1.00 79.69 78 GLN A CA 1
ATOM 608 C C . GLN A 1 78 ? 9.762 -6.886 5.996 1.00 79.69 78 GLN A C 1
ATOM 610 O O . GLN A 1 78 ? 9.633 -7.702 6.906 1.00 79.69 78 GLN A O 1
ATOM 615 N N . GLY A 1 79 ? 8.976 -6.886 4.921 1.00 85.31 79 GLY A N 1
ATOM 616 C CA . GLY A 1 79 ? 7.908 -7.849 4.702 1.00 85.31 79 GLY A CA 1
ATOM 617 C C . GLY A 1 79 ? 6.708 -7.685 5.632 1.00 85.31 79 GLY A C 1
ATOM 618 O O . GLY A 1 79 ? 6.291 -6.562 5.932 1.00 85.31 79 GLY A O 1
ATOM 619 N N . THR A 1 80 ? 6.116 -8.811 6.048 1.00 91.81 80 THR A N 1
ATOM 620 C CA . THR A 1 80 ? 4.965 -8.807 6.961 1.00 91.81 80 THR A CA 1
ATOM 621 C C . THR A 1 80 ? 5.365 -8.365 8.365 1.00 91.81 80 THR A C 1
ATOM 623 O O . THR A 1 80 ? 6.311 -8.872 8.966 1.00 91.81 80 THR A O 1
ATOM 626 N N . MET A 1 81 ? 4.572 -7.452 8.914 1.00 92.81 81 MET A N 1
ATOM 627 C CA . MET A 1 81 ? 4.612 -6.995 10.295 1.00 92.81 81 MET A CA 1
ATOM 628 C C . MET A 1 81 ? 3.213 -7.062 10.913 1.00 92.81 81 MET A C 1
ATOM 630 O O . MET A 1 81 ? 2.220 -7.208 10.208 1.00 92.81 81 MET A O 1
ATOM 634 N N . ASN A 1 82 ? 3.119 -6.907 12.236 1.00 95.31 82 ASN A N 1
ATOM 635 C CA . ASN A 1 82 ? 1.866 -7.074 12.975 1.00 95.31 82 ASN A CA 1
ATOM 636 C C . ASN A 1 82 ? 1.509 -5.829 13.788 1.00 95.31 82 ASN A C 1
ATOM 638 O O . ASN A 1 82 ? 2.384 -5.137 14.313 1.00 95.31 82 ASN A O 1
ATOM 642 N N . GLY A 1 83 ? 0.210 -5.558 13.921 1.00 93.06 83 GLY A N 1
ATOM 643 C CA . GLY A 1 83 ? -0.303 -4.603 14.903 1.00 93.06 83 GLY A CA 1
ATOM 644 C C . GLY A 1 83 ? 0.060 -3.137 14.642 1.00 93.06 83 GLY A C 1
ATOM 645 O O . GLY A 1 83 ? 0.358 -2.409 15.592 1.00 93.06 83 GLY A O 1
ATOM 646 N N . TRP A 1 84 ? 0.013 -2.684 13.383 1.00 94.50 84 TRP A N 1
ATOM 647 C CA . TRP A 1 84 ? 0.232 -1.273 13.050 1.00 94.50 84 TRP A CA 1
ATOM 648 C C . TRP A 1 84 ? -0.717 -0.359 13.830 1.00 94.50 84 TRP A C 1
ATOM 650 O O . TRP A 1 84 ? -1.935 -0.505 13.740 1.00 94.50 84 TRP A O 1
ATOM 660 N N . LYS A 1 85 ? -0.149 0.596 14.578 1.00 94.62 85 LYS A N 1
ATOM 661 C CA . LYS A 1 85 ? -0.879 1.664 15.288 1.00 94.62 85 LYS A CA 1
ATOM 662 C C . LYS A 1 85 ? -2.042 1.188 16.169 1.00 94.62 85 LYS A C 1
ATOM 664 O O . LYS A 1 85 ? -2.995 1.929 16.387 1.00 94.62 85 LYS A O 1
ATOM 669 N N . THR A 1 86 ? -1.985 -0.031 16.706 1.00 94.50 86 THR A N 1
ATOM 670 C CA . THR A 1 86 ? -3.096 -0.602 17.492 1.00 94.50 86 THR A CA 1
ATOM 671 C C . THR A 1 86 ? -3.434 0.227 18.729 1.00 94.50 86 THR A C 1
ATOM 673 O O . THR A 1 86 ? -4.610 0.382 19.052 1.00 94.50 86 THR A O 1
ATOM 676 N N . THR A 1 87 ? -2.434 0.814 19.389 1.00 95.31 87 THR A N 1
ATOM 677 C CA . THR A 1 87 ? -2.630 1.710 20.540 1.00 95.31 87 THR A CA 1
ATOM 678 C C . THR A 1 87 ? -3.356 2.993 20.140 1.00 95.31 87 THR A C 1
ATOM 680 O O . THR A 1 87 ? -4.311 3.402 20.800 1.00 95.31 87 THR A O 1
ATOM 683 N N . GLU A 1 88 ? -2.933 3.633 19.051 1.00 96.12 88 GLU A N 1
ATOM 684 C CA . GLU A 1 88 ? -3.559 4.852 18.548 1.00 96.12 88 GLU A CA 1
ATOM 685 C C . GLU A 1 88 ? -4.968 4.583 18.013 1.00 96.12 88 GLU A C 1
ATOM 687 O O . GLU A 1 88 ? -5.878 5.353 18.307 1.00 96.12 88 GLU A O 1
ATOM 692 N N . CYS A 1 89 ? -5.186 3.476 17.301 1.00 95.00 89 CYS A N 1
ATOM 693 C CA . CYS A 1 89 ? -6.520 3.040 16.888 1.00 95.00 89 CYS A CA 1
ATOM 694 C C . CYS A 1 89 ? -7.424 2.810 18.105 1.00 95.00 89 CYS A C 1
ATOM 696 O O . CYS A 1 89 ? -8.525 3.343 18.149 1.00 95.00 89 CYS A O 1
ATOM 698 N N . ALA A 1 90 ? -6.942 2.132 19.154 1.00 96.00 90 ALA A N 1
ATOM 699 C CA . ALA A 1 90 ? -7.713 1.940 20.384 1.00 96.00 90 ALA A CA 1
ATOM 700 C C . ALA A 1 90 ? -8.082 3.268 21.070 1.00 96.00 90 ALA A C 1
ATOM 702 O O . ALA A 1 90 ? -9.152 3.379 21.677 1.00 96.00 90 ALA A O 1
ATOM 703 N N . MET A 1 91 ? -7.241 4.301 20.954 1.00 96.62 91 MET A N 1
ATOM 704 C CA . MET A 1 91 ? -7.596 5.640 21.424 1.00 96.62 91 MET A CA 1
ATOM 705 C C . MET A 1 91 ? -8.844 6.173 20.701 1.00 96.62 91 MET A C 1
ATOM 707 O O . MET A 1 91 ? -9.770 6.655 21.355 1.00 96.62 91 MET A O 1
ATOM 711 N N . TRP A 1 92 ? -8.878 6.078 19.371 1.00 96.50 92 TRP A N 1
ATOM 712 C CA . TRP A 1 92 ? -9.979 6.588 18.549 1.00 96.50 92 TRP A CA 1
ATOM 713 C C . TRP A 1 92 ? -11.236 5.719 18.612 1.00 96.50 92 TRP A C 1
ATOM 715 O O . TRP A 1 92 ? -12.331 6.261 18.737 1.00 96.50 92 TRP A O 1
ATOM 725 N N . ASP A 1 93 ? -11.084 4.399 18.592 1.00 95.56 93 ASP A N 1
ATOM 726 C CA . ASP A 1 93 ? -12.200 3.458 18.467 1.00 95.56 93 ASP A CA 1
ATOM 727 C C . ASP A 1 93 ? -12.834 3.110 19.820 1.00 95.56 93 ASP A C 1
ATOM 729 O O . ASP A 1 93 ? -14.033 2.848 19.903 1.00 95.56 93 ASP A O 1
ATOM 733 N N . VAL A 1 94 ? -12.043 3.110 20.901 1.00 95.62 94 VAL A N 1
ATOM 734 C CA . VAL A 1 94 ? -12.495 2.662 22.230 1.00 95.62 94 VAL A CA 1
ATOM 735 C C . VAL A 1 94 ? -12.522 3.813 23.223 1.00 95.62 94 VAL A C 1
ATOM 737 O O . VAL A 1 94 ? -13.547 4.068 23.865 1.00 95.62 94 VAL A O 1
ATOM 740 N N . TYR A 1 95 ? -11.396 4.511 23.379 1.00 95.75 95 TYR A N 1
ATOM 741 C CA . TYR A 1 95 ? -11.243 5.484 24.456 1.00 95.75 95 TYR A CA 1
ATOM 742 C C . TYR A 1 95 ? -12.084 6.743 24.228 1.00 95.75 95 TYR A C 1
ATOM 744 O O . TYR A 1 95 ? -12.855 7.125 25.110 1.00 95.75 95 TYR A O 1
ATOM 752 N N . LEU A 1 96 ? -11.986 7.373 23.056 1.00 95.81 96 LEU A N 1
ATOM 753 C CA . LEU A 1 96 ? -12.682 8.630 22.775 1.00 95.81 96 LEU A CA 1
ATOM 754 C C . LEU A 1 96 ? -14.216 8.510 22.793 1.00 95.81 96 LEU A C 1
ATOM 756 O O . LEU A 1 96 ? -14.845 9.356 23.433 1.00 95.81 96 LEU A O 1
ATOM 760 N N . PRO A 1 97 ? -14.850 7.472 22.211 1.00 95.50 97 PRO A N 1
ATOM 761 C CA . PRO A 1 97 ? -16.295 7.282 22.329 1.00 95.50 97 PRO A CA 1
ATOM 762 C C . PRO A 1 97 ? -16.737 7.064 23.780 1.00 95.50 97 PRO A C 1
ATOM 764 O O . PRO A 1 97 ? -17.728 7.644 24.227 1.00 95.50 97 PRO A O 1
ATOM 767 N N . SER A 1 98 ? -15.967 6.282 24.545 1.00 95.00 98 SER A N 1
ATOM 768 C CA . SER A 1 98 ? -16.233 6.036 25.967 1.00 95.00 98 SER A CA 1
ATOM 769 C C . SER A 1 98 ? -16.122 7.309 26.803 1.00 95.00 98 SER A C 1
ATOM 771 O O . SER A 1 98 ? -16.918 7.519 27.720 1.00 95.00 98 SER A O 1
ATOM 773 N N . LEU A 1 99 ? -15.139 8.157 26.497 1.00 94.56 99 LEU A N 1
ATOM 774 C CA . LEU A 1 99 ? -14.966 9.454 27.136 1.00 94.56 99 LEU A CA 1
ATOM 775 C C . LEU A 1 99 ? -16.140 10.373 26.793 1.00 94.56 99 LEU A C 1
ATOM 777 O O . LEU A 1 99 ? -16.780 10.894 27.700 1.00 94.56 99 LEU A O 1
ATOM 781 N N . ASN A 1 100 ? -16.482 10.496 25.509 1.00 94.25 100 ASN A N 1
ATOM 782 C CA . ASN A 1 100 ? -17.567 11.359 25.051 1.00 94.25 100 ASN A CA 1
ATOM 783 C C . ASN A 1 100 ? -18.930 10.954 25.633 1.00 94.25 100 ASN A C 1
ATOM 785 O O . ASN A 1 100 ? -19.714 11.818 26.001 1.00 94.25 100 ASN A O 1
ATOM 789 N N . ASN A 1 101 ? -19.201 9.658 25.803 1.00 92.38 101 ASN A N 1
ATOM 790 C CA . ASN A 1 101 ? -20.420 9.193 26.475 1.00 92.38 101 ASN A CA 1
ATOM 791 C C . ASN A 1 101 ? -20.476 9.644 27.953 1.00 92.38 101 ASN A C 1
ATOM 793 O O . ASN A 1 101 ? -21.530 9.995 28.474 1.00 92.38 101 ASN A O 1
ATOM 797 N N . LYS A 1 102 ? -19.327 9.679 28.637 1.00 92.81 102 LYS A N 1
ATOM 798 C CA . LYS A 1 102 ? -19.247 10.055 30.057 1.00 92.81 102 LYS A CA 1
ATOM 799 C C . LYS A 1 102 ? -19.221 11.563 30.294 1.00 92.81 102 LYS A C 1
ATOM 801 O O . LYS A 1 102 ? -19.709 12.010 31.326 1.00 92.81 102 LYS A O 1
ATOM 806 N N . THR A 1 103 ? -18.600 12.327 29.398 1.00 92.75 103 THR A N 1
ATOM 807 C CA . THR A 1 103 ? -18.316 13.758 29.605 1.00 92.75 103 THR A CA 1
ATOM 808 C C . THR A 1 103 ? -19.006 14.673 28.600 1.00 92.75 103 THR A C 1
ATOM 810 O O . THR A 1 103 ? -18.903 15.891 28.728 1.00 92.75 103 THR A O 1
ATOM 813 N N . GLY A 1 104 ? -19.657 14.114 27.580 1.00 79.00 104 GLY A N 1
ATOM 814 C CA . GLY A 1 104 ? -20.349 14.876 26.549 1.00 79.00 104 GLY A CA 1
ATOM 815 C C . GLY A 1 104 ? -21.542 15.654 27.120 1.00 79.00 104 GLY A C 1
ATOM 816 O O . GLY A 1 104 ? -22.152 15.212 28.100 1.00 79.00 104 GLY A O 1
ATOM 817 N N . PRO A 1 105 ? -21.902 16.805 26.524 1.00 75.94 105 PRO A N 1
ATOM 818 C CA . PRO A 1 105 ? -23.111 17.533 26.894 1.00 75.94 105 PRO A CA 1
ATOM 819 C C . PRO A 1 105 ? -24.345 16.631 26.740 1.00 75.94 105 PRO A C 1
ATOM 821 O O . PRO A 1 105 ? -24.628 16.149 25.644 1.00 75.94 105 PRO A O 1
ATOM 824 N N . GLN A 1 106 ? -25.090 16.417 27.827 1.00 62.19 106 GLN A N 1
ATOM 825 C CA . GLN A 1 106 ? -26.308 15.588 27.832 1.00 62.19 106 GLN A CA 1
ATOM 826 C C . GLN A 1 106 ? -27.460 16.218 27.016 1.00 62.19 106 GLN A C 1
ATOM 828 O O . GLN A 1 106 ? -28.425 15.537 26.679 1.00 62.19 106 GLN A O 1
ATOM 833 N N . ASP A 1 107 ? -27.332 17.492 26.630 1.00 57.25 107 ASP A N 1
ATOM 834 C CA . ASP A 1 107 ? -28.383 18.268 25.958 1.00 57.25 107 ASP A CA 1
ATOM 835 C C . ASP A 1 107 ? -28.439 18.083 24.429 1.00 57.25 107 ASP A C 1
ATOM 837 O O . ASP A 1 107 ? -29.350 18.591 23.779 1.00 57.25 107 ASP A O 1
ATOM 841 N N . LEU A 1 108 ? -27.518 17.323 23.824 1.00 56.38 108 LEU A N 1
ATOM 842 C CA . LEU A 1 108 ? -27.599 16.982 22.392 1.00 56.38 108 LEU A CA 1
ATOM 843 C C . LEU A 1 108 ? -28.462 15.740 22.107 1.00 56.38 108 LEU A C 1
ATOM 845 O O . LEU A 1 108 ? -28.628 15.369 20.949 1.00 56.38 108 LEU A O 1
ATOM 849 N N . VAL A 1 109 ? -29.047 15.113 23.136 1.00 59.09 109 VAL A N 1
ATOM 850 C CA . VAL A 1 109 ? -29.945 13.951 22.979 1.00 59.09 109 VAL A CA 1
ATOM 851 C C . VAL A 1 109 ? -31.421 14.362 22.816 1.00 59.09 109 VAL A C 1
ATOM 853 O O . VAL A 1 109 ? -32.257 13.525 22.485 1.00 59.09 109 VAL A O 1
ATOM 856 N N . THR A 1 110 ? -31.764 15.652 22.923 1.00 53.91 110 THR A N 1
ATOM 857 C CA . THR A 1 110 ? -33.091 16.161 22.523 1.00 53.91 110 THR A CA 1
ATOM 858 C C . THR A 1 110 ? -33.001 17.502 21.800 1.00 53.91 110 THR A C 1
ATOM 860 O O . THR A 1 110 ? -33.512 18.522 22.252 1.00 53.91 110 THR A O 1
ATOM 863 N N . SER A 1 111 ? -32.405 17.511 20.620 1.00 53.34 111 SER A N 1
ATOM 864 C CA . SER A 1 111 ? -33.056 18.233 19.530 1.00 53.34 111 SER A CA 1
ATOM 865 C C . SER A 1 111 ? -33.104 17.274 18.359 1.00 53.34 111 SER A C 1
ATOM 867 O O . SER A 1 111 ? -32.175 16.494 18.153 1.00 53.34 111 SER A O 1
ATOM 869 N N . GLU A 1 112 ? -34.252 17.251 17.692 1.00 58.09 112 GLU A N 1
ATOM 870 C CA . GLU A 1 112 ? -34.485 16.531 16.446 1.00 58.09 112 GLU A CA 1
ATOM 871 C C . GLU A 1 112 ? -33.256 16.593 15.531 1.00 58.09 112 GLU A C 1
ATOM 873 O O . GLU A 1 112 ? -32.518 17.582 15.597 1.00 58.09 112 GLU A O 1
ATOM 878 N N . PRO A 1 113 ? -33.008 15.573 14.682 1.00 51.69 113 PRO A N 1
ATOM 879 C CA . PRO A 1 113 ? -31.893 15.637 13.751 1.00 51.69 113 PRO A CA 1
ATOM 880 C C . PRO A 1 113 ? -31.962 16.984 13.042 1.00 51.69 113 PRO A C 1
ATOM 882 O O . PRO A 1 113 ? -32.970 17.280 12.399 1.00 51.69 113 PRO A O 1
ATOM 885 N N . VAL A 1 114 ? -30.925 17.812 13.212 1.00 54.69 114 VAL A N 1
ATOM 886 C CA . VAL A 1 114 ? -30.772 19.038 12.436 1.00 54.69 114 VAL A CA 1
ATOM 887 C C . VAL A 1 114 ? -30.770 18.568 10.998 1.00 54.69 114 VAL A C 1
ATOM 889 O O . VAL A 1 114 ? -29.787 18.016 10.504 1.00 54.69 114 VAL A O 1
ATOM 892 N N . GLN A 1 115 ? -31.928 18.692 10.358 1.00 49.72 115 GLN A N 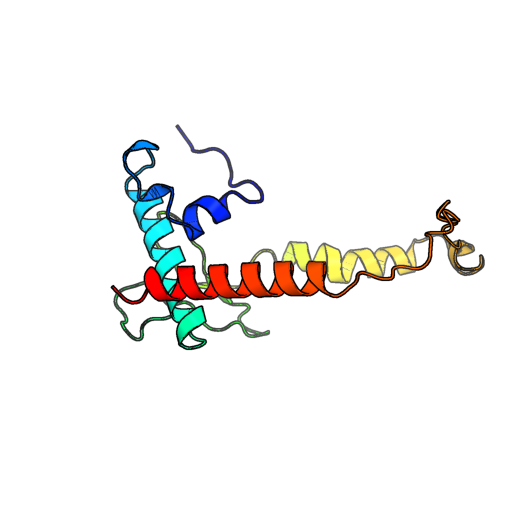1
ATOM 893 C CA . GLN A 1 115 ? -32.061 18.419 8.954 1.00 49.72 115 GLN A CA 1
ATOM 894 C C . GLN A 1 115 ? -31.140 19.447 8.316 1.00 49.72 115 GLN A C 1
ATOM 896 O O . GLN A 1 115 ? -31.404 20.648 8.386 1.00 49.72 115 GLN A O 1
ATOM 901 N N . CYS A 1 116 ? -30.011 18.995 7.775 1.00 50.25 116 CYS A N 1
ATOM 902 C CA . CYS A 1 116 ? -29.192 19.843 6.935 1.00 50.25 116 CYS A CA 1
ATOM 903 C C . CYS A 1 116 ? -30.099 20.284 5.786 1.00 50.25 116 CYS A C 1
ATOM 905 O O . CYS A 1 116 ? -30.335 19.521 4.850 1.00 50.25 116 CYS A O 1
ATOM 907 N N . GLN A 1 117 ? -30.656 21.491 5.877 1.00 50.78 117 GLN A N 1
ATOM 908 C CA . GLN A 1 117 ? -31.259 22.152 4.737 1.00 50.78 117 GLN A CA 1
ATOM 909 C C . GLN A 1 117 ? -30.107 22.508 3.810 1.00 50.78 117 GLN A C 1
ATOM 911 O O . GLN A 1 117 ? -29.518 23.584 3.872 1.00 50.78 117 GLN A O 1
ATOM 916 N N . THR A 1 118 ? -29.747 21.558 2.957 1.00 47.25 118 THR A N 1
ATOM 917 C CA . THR A 1 118 ? -29.059 21.885 1.723 1.00 47.25 118 THR A CA 1
ATOM 918 C C . THR A 1 118 ? -30.030 22.735 0.919 1.00 47.25 118 THR A C 1
ATOM 920 O O . THR A 1 118 ? -31.152 22.298 0.658 1.00 47.25 118 THR A O 1
ATOM 923 N N . THR A 1 119 ? -29.624 23.934 0.513 1.00 52.28 119 THR A N 1
ATOM 924 C CA . THR A 1 119 ? -30.281 24.668 -0.570 1.00 52.28 119 THR A CA 1
ATOM 925 C C . THR A 1 119 ? -30.069 23.893 -1.870 1.00 52.28 119 THR A C 1
ATOM 927 O O . THR A 1 119 ? -29.238 24.228 -2.706 1.00 52.28 119 THR A O 1
ATOM 930 N N . ALA A 1 120 ? -30.802 22.795 -2.007 1.00 50.28 120 ALA A N 1
ATOM 931 C CA . ALA A 1 120 ? -30.858 21.960 -3.190 1.00 50.28 120 ALA A CA 1
ATOM 932 C C . ALA A 1 120 ? -32.301 21.858 -3.694 1.00 50.28 120 ALA A C 1
ATOM 934 O O . ALA A 1 120 ? -32.684 20.844 -4.258 1.00 50.28 120 ALA A O 1
ATOM 935 N N . ASP A 1 121 ? -33.080 22.935 -3.576 1.00 49.97 121 ASP A N 1
ATOM 936 C CA . ASP A 1 121 ? -34.232 23.143 -4.456 1.00 49.97 121 ASP A CA 1
ATOM 937 C C . ASP A 1 121 ? -33.764 23.849 -5.737 1.00 49.97 121 ASP A C 1
ATOM 939 O O . ASP A 1 121 ? -34.263 24.898 -6.139 1.00 49.97 121 ASP A O 1
ATOM 943 N N . VAL A 1 122 ? -32.764 23.265 -6.401 1.00 49.41 122 VAL A N 1
ATOM 944 C CA . VAL A 1 122 ? -32.652 23.419 -7.849 1.00 49.41 122 VAL A CA 1
ATOM 945 C C . VAL A 1 122 ? -33.523 22.313 -8.414 1.00 49.41 122 VAL A C 1
ATOM 947 O O . VAL A 1 122 ? -33.118 21.154 -8.466 1.00 49.41 122 VAL A O 1
ATOM 950 N N . VAL A 1 123 ? -34.746 22.670 -8.804 1.00 53.34 123 VAL A N 1
ATOM 951 C CA . VAL A 1 123 ? -35.608 21.795 -9.600 1.00 53.34 123 VAL A CA 1
ATOM 952 C C . VAL A 1 123 ? -34.859 21.491 -10.897 1.00 53.34 123 VAL A C 1
ATOM 954 O O . VAL A 1 123 ? -34.812 22.313 -11.812 1.00 53.34 123 VAL A O 1
ATOM 957 N N . LEU A 1 124 ? -34.215 20.326 -10.957 1.00 52.41 124 LEU A N 1
ATOM 958 C CA . LEU A 1 124 ? -33.597 19.840 -12.182 1.00 52.41 124 LEU A CA 1
ATOM 959 C C . LEU A 1 124 ? -34.713 19.473 -13.176 1.00 52.41 124 LEU A C 1
ATOM 961 O O . LEU A 1 124 ? -35.679 18.808 -12.789 1.00 52.41 124 LEU A O 1
ATOM 965 N N . PRO A 1 125 ? -34.613 19.882 -14.453 1.00 50.91 125 PRO A N 1
ATOM 966 C CA . PRO A 1 125 ? -35.555 19.451 -15.476 1.00 50.91 125 PRO A CA 1
ATOM 967 C C . PRO A 1 125 ? -35.498 17.922 -15.665 1.00 50.91 125 PRO A C 1
ATOM 969 O O . PRO A 1 125 ? -34.462 17.304 -15.402 1.00 50.91 125 PRO A O 1
ATOM 972 N N . PRO A 1 126 ? -36.593 17.293 -16.132 1.00 52.78 126 PRO A N 1
ATOM 973 C CA . PRO A 1 126 ? -36.680 15.844 -16.282 1.00 52.78 126 PRO A CA 1
ATOM 974 C C . PRO A 1 126 ? -35.585 15.326 -17.220 1.00 52.78 126 PRO A C 1
ATOM 976 O O . PRO A 1 126 ? -35.520 15.681 -18.399 1.00 52.78 126 PRO A O 1
ATOM 979 N N . VAL A 1 127 ? -34.715 14.477 -16.671 1.00 57.19 127 VAL A N 1
ATOM 980 C CA . VAL A 1 127 ? -33.534 13.926 -17.340 1.00 57.19 127 VAL A CA 1
ATOM 981 C C . VAL A 1 127 ? -33.951 12.813 -18.304 1.00 57.19 127 VAL A C 1
ATOM 983 O O . VAL A 1 127 ? -33.887 11.629 -17.983 1.00 57.19 127 VAL A O 1
ATOM 986 N N . TRP A 1 128 ? -34.342 13.175 -19.523 1.00 49.53 128 TRP A N 1
ATOM 987 C CA . TRP A 1 128 ? -34.339 12.242 -20.652 1.00 49.53 128 TRP A CA 1
ATOM 988 C C . TRP A 1 128 ? -32.904 12.137 -21.182 1.00 49.53 128 TRP A C 1
ATOM 990 O O . TRP A 1 128 ? -32.529 12.841 -22.115 1.00 49.53 128 TRP A O 1
ATOM 1000 N N . GLY A 1 129 ? -32.055 11.326 -20.540 1.00 57.50 129 GLY A N 1
ATOM 1001 C CA . GLY A 1 129 ? -30.652 11.234 -20.968 1.00 57.50 129 GLY A CA 1
ATOM 1002 C C . GLY A 1 129 ? -29.702 10.324 -20.187 1.00 57.50 129 GLY A C 1
ATOM 1003 O O . GLY A 1 129 ? -28.494 10.465 -20.338 1.00 57.50 129 GLY A O 1
ATOM 1004 N N . GLN A 1 130 ? -30.183 9.387 -19.364 1.00 52.84 130 GLN A N 1
ATOM 1005 C CA . GLN A 1 130 ? -29.301 8.532 -18.544 1.00 52.84 130 GLN A CA 1
ATOM 1006 C C . GLN A 1 130 ? -28.575 7.408 -19.309 1.00 52.84 130 GLN A C 1
ATOM 1008 O O . GLN A 1 130 ? -27.845 6.624 -18.709 1.00 52.84 130 GLN A O 1
ATOM 1013 N N . SER A 1 131 ? -28.714 7.316 -20.632 1.00 59.34 131 SER A N 1
ATOM 1014 C CA . SER A 1 131 ? -28.075 6.229 -21.386 1.00 59.34 131 SER A CA 1
ATOM 1015 C C . SER A 1 131 ? -26.607 6.494 -21.745 1.00 59.34 131 SER A C 1
ATOM 1017 O O . SER A 1 131 ? -25.877 5.540 -21.985 1.00 59.34 131 SER A O 1
ATOM 1019 N N . LEU A 1 132 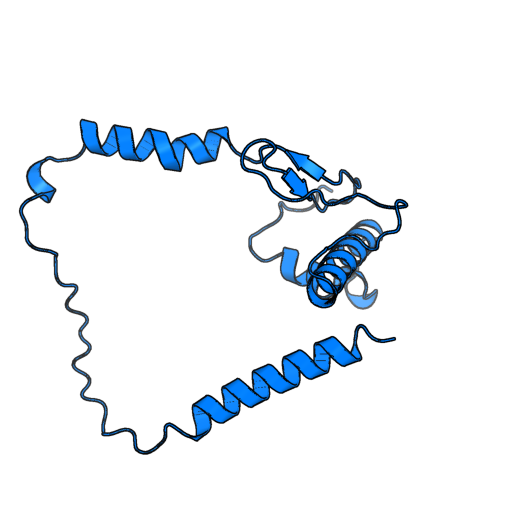? -26.134 7.748 -21.749 1.00 54.84 132 LEU A N 1
ATOM 1020 C CA . LEU A 1 132 ? -24.755 8.067 -22.162 1.00 54.84 132 LEU A CA 1
ATOM 1021 C C . LEU A 1 132 ? -23.750 8.116 -21.001 1.00 54.84 132 LEU A C 1
ATOM 1023 O O . LEU A 1 132 ? -22.595 7.740 -21.187 1.00 54.84 132 LEU A O 1
ATOM 1027 N N . THR A 1 133 ? -24.168 8.501 -19.794 1.00 58.38 133 THR A N 1
ATOM 1028 C CA . THR A 1 133 ? -23.275 8.537 -18.619 1.00 58.38 133 THR A CA 1
ATOM 1029 C C . THR A 1 133 ? -22.923 7.137 -18.119 1.00 58.38 133 THR A C 1
ATOM 1031 O O . THR A 1 133 ? -21.770 6.881 -17.777 1.00 58.38 133 THR A O 1
ATOM 1034 N N . LEU A 1 134 ? -23.873 6.197 -18.166 1.00 54.06 134 LEU A N 1
ATOM 1035 C CA . LEU A 1 134 ? -23.608 4.791 -17.853 1.00 54.06 134 LEU A CA 1
ATOM 1036 C C . LEU A 1 134 ? -22.706 4.133 -18.913 1.00 54.06 134 LEU A C 1
ATOM 1038 O O . LEU A 1 134 ? -21.832 3.345 -18.570 1.00 54.06 134 LEU A O 1
ATOM 1042 N N . ALA A 1 135 ? -22.865 4.494 -20.191 1.00 55.97 135 ALA A N 1
ATOM 1043 C CA . ALA A 1 135 ? -22.020 3.990 -21.275 1.00 55.97 135 ALA A CA 1
ATOM 1044 C C . ALA A 1 135 ? -20.573 4.507 -21.184 1.00 55.97 135 ALA A C 1
ATOM 1046 O O . ALA A 1 135 ? -19.640 3.748 -21.427 1.00 55.97 135 ALA A O 1
ATOM 1047 N N . LEU A 1 136 ? -20.375 5.766 -20.779 1.00 55.62 136 LEU A N 1
ATOM 1048 C CA . LEU A 1 136 ? -19.047 6.325 -20.507 1.00 55.62 136 LEU A CA 1
ATOM 1049 C C . LEU A 1 136 ? -18.372 5.637 -19.316 1.00 55.62 136 LEU A C 1
ATOM 1051 O O . LEU A 1 136 ? -17.209 5.269 -19.423 1.00 55.62 136 LEU A O 1
ATOM 1055 N N . LEU A 1 137 ? -19.100 5.382 -18.225 1.00 57.97 137 LEU A N 1
ATOM 1056 C CA . LEU A 1 137 ? -18.562 4.638 -17.080 1.00 57.97 137 LEU A CA 1
ATOM 1057 C C . LEU A 1 137 ? -18.215 3.189 -17.447 1.00 57.97 137 LEU A C 1
ATOM 1059 O O . LEU A 1 137 ? -17.155 2.704 -17.067 1.00 57.97 137 LEU A O 1
ATOM 1063 N N . LEU A 1 138 ? -19.054 2.511 -18.235 1.00 59.72 138 LEU A N 1
ATOM 1064 C CA . LEU A 1 138 ? -18.776 1.152 -18.708 1.00 59.72 138 LEU A CA 1
ATOM 1065 C C . LEU A 1 138 ? -17.596 1.095 -19.688 1.00 59.72 138 LEU A C 1
ATOM 1067 O O . LEU A 1 138 ? -16.846 0.121 -19.660 1.00 59.72 138 LEU A O 1
ATOM 1071 N N . ASN A 1 139 ? -17.406 2.122 -20.521 1.00 55.88 139 ASN A N 1
ATOM 1072 C CA . ASN A 1 139 ? -16.251 2.215 -21.416 1.00 55.88 139 ASN A CA 1
ATOM 1073 C C . ASN A 1 139 ? -14.966 2.505 -20.641 1.00 55.88 139 ASN A C 1
ATOM 1075 O O . ASN A 1 139 ? -13.985 1.808 -20.853 1.00 55.88 139 ASN A O 1
ATOM 1079 N N . VAL A 1 140 ? -14.990 3.415 -19.662 1.00 64.25 140 VAL A N 1
ATOM 1080 C CA . VAL A 1 140 ? -13.833 3.662 -18.783 1.00 64.25 140 VAL A CA 1
ATOM 1081 C C . VAL A 1 140 ? -13.461 2.400 -17.998 1.00 64.25 140 VAL A C 1
ATOM 1083 O O . VAL A 1 140 ? -12.284 2.069 -17.897 1.00 64.25 140 VAL A O 1
ATOM 1086 N N . PHE A 1 141 ? -14.445 1.639 -17.506 1.00 64.31 141 PHE A N 1
ATOM 1087 C CA . PHE A 1 141 ? -14.187 0.351 -16.854 1.00 64.31 141 PHE A CA 1
ATOM 1088 C C . PHE A 1 141 ? -13.636 -0.705 -17.821 1.00 64.31 141 PHE A C 1
ATOM 1090 O O . PHE A 1 141 ? -12.727 -1.447 -17.453 1.00 64.31 141 PHE A O 1
ATOM 1097 N N . LYS A 1 142 ? -14.142 -0.782 -19.057 1.00 59.22 142 LYS A N 1
ATOM 1098 C CA . LYS A 1 142 ? -13.618 -1.701 -20.080 1.00 59.22 142 LYS A CA 1
ATOM 1099 C C . LYS A 1 142 ? -12.199 -1.350 -20.507 1.00 59.22 142 LYS A C 1
ATOM 1101 O O . LYS A 1 142 ? -11.379 -2.254 -20.630 1.00 59.22 142 LYS A O 1
ATOM 1106 N N . ASP A 1 143 ? -11.913 -0.071 -20.698 1.00 63.38 143 ASP A N 1
ATOM 1107 C CA . ASP A 1 143 ? -10.597 0.414 -21.102 1.00 63.38 143 ASP A CA 1
ATOM 1108 C C . ASP A 1 143 ? -9.583 0.218 -19.970 1.00 63.38 143 ASP A C 1
ATOM 1110 O O . ASP A 1 143 ? -8.463 -0.227 -20.217 1.00 63.38 143 ASP A O 1
ATOM 1114 N N . PHE A 1 144 ? -9.999 0.423 -18.715 1.00 67.44 144 PHE A N 1
ATOM 1115 C CA . PHE A 1 144 ? -9.196 0.103 -17.535 1.00 67.44 144 PHE A CA 1
ATOM 1116 C C . PHE A 1 144 ? -8.900 -1.401 -17.428 1.00 67.44 144 PHE A C 1
ATOM 1118 O O . PHE A 1 144 ? -7.743 -1.787 -17.284 1.00 67.44 144 PHE A O 1
ATOM 1125 N N . ILE A 1 145 ? -9.909 -2.270 -17.576 1.00 67.19 145 ILE A N 1
ATOM 1126 C CA . ILE A 1 145 ? -9.702 -3.729 -17.571 1.00 67.19 145 ILE A CA 1
ATOM 1127 C C . ILE A 1 145 ? -8.785 -4.147 -18.728 1.00 67.19 145 ILE A C 1
ATOM 1129 O O . ILE A 1 145 ? -7.865 -4.934 -18.517 1.00 67.19 145 ILE A O 1
ATOM 1133 N N . SER A 1 146 ? -8.981 -3.585 -19.926 1.00 61.31 146 SER A N 1
ATOM 1134 C CA . SER A 1 146 ? -8.168 -3.894 -21.105 1.00 61.31 146 SER A CA 1
ATOM 1135 C C . SER A 1 146 ? -6.709 -3.455 -20.942 1.00 61.31 146 SER A C 1
ATOM 1137 O O . SER A 1 146 ? -5.807 -4.167 -21.388 1.00 61.31 146 SER A O 1
ATOM 1139 N N . PHE A 1 147 ? -6.471 -2.309 -20.300 1.00 67.44 147 PHE A N 1
ATOM 1140 C CA . PHE A 1 147 ? -5.143 -1.802 -19.955 1.00 67.44 147 PHE A CA 1
ATOM 1141 C C . PHE A 1 147 ? -4.429 -2.728 -18.961 1.00 67.44 147 PHE A C 1
ATOM 1143 O O . PHE A 1 147 ? -3.286 -3.115 -19.203 1.00 67.44 147 PHE A O 1
ATOM 1150 N N . ILE A 1 148 ? -5.127 -3.178 -17.912 1.00 66.12 148 ILE A N 1
ATOM 1151 C CA . ILE A 1 148 ? -4.597 -4.147 -16.940 1.00 66.12 148 ILE A CA 1
ATOM 1152 C C . ILE A 1 148 ? -4.253 -5.480 -17.623 1.00 66.12 148 ILE A C 1
ATOM 1154 O O . ILE A 1 148 ? -3.158 -6.006 -17.433 1.00 66.12 148 ILE A O 1
ATOM 1158 N N . THR A 1 149 ? -5.122 -6.016 -18.486 1.00 66.38 149 THR A N 1
ATOM 1159 C CA . THR A 1 149 ? -4.825 -7.282 -19.181 1.00 66.38 149 THR A CA 1
ATOM 1160 C C . THR A 1 149 ? -3.657 -7.200 -20.167 1.00 66.38 149 THR A C 1
ATOM 1162 O O . THR A 1 149 ? -2.976 -8.203 -20.354 1.00 66.38 149 THR A O 1
ATOM 1165 N N . ASN A 1 150 ? -3.386 -6.043 -20.780 1.00 57.97 150 ASN A N 1
ATOM 1166 C CA . ASN A 1 150 ? -2.278 -5.896 -21.736 1.00 57.97 150 ASN A CA 1
ATOM 1167 C C . ASN A 1 150 ? -0.919 -5.608 -21.079 1.00 57.97 150 ASN A C 1
ATOM 1169 O O . ASN A 1 150 ? 0.107 -5.876 -21.696 1.00 57.97 150 ASN A O 1
ATOM 1173 N N . ILE A 1 151 ? -0.891 -5.081 -19.852 1.00 63.62 151 ILE A N 1
ATOM 1174 C CA . ILE A 1 151 ? 0.361 -4.773 -19.137 1.00 63.62 151 ILE A CA 1
ATOM 1175 C C . ILE A 1 151 ? 0.889 -5.967 -18.331 1.00 63.62 151 ILE A C 1
ATOM 1177 O O . ILE A 1 151 ? 2.096 -6.082 -18.154 1.00 63.62 151 ILE A O 1
ATOM 1181 N N . PHE A 1 152 ? 0.020 -6.883 -17.887 1.00 52.28 152 PHE A N 1
ATOM 1182 C CA . PHE A 1 152 ? 0.402 -7.997 -17.002 1.00 52.28 152 PHE A CA 1
ATOM 1183 C C . PHE A 1 152 ? 0.422 -9.392 -17.669 1.00 52.28 152 PHE A C 1
ATOM 1185 O O . PHE A 1 152 ? 0.568 -10.396 -16.970 1.00 52.28 152 PHE A O 1
ATOM 1192 N N . ILE A 1 153 ? 0.271 -9.485 -19.000 1.00 51.78 153 ILE A N 1
ATOM 1193 C CA . ILE A 1 153 ? 0.359 -10.748 -19.780 1.00 51.78 153 ILE A CA 1
ATOM 1194 C C . ILE A 1 153 ? 1.614 -10.795 -20.693 1.00 51.78 153 ILE A C 1
ATOM 1196 O O . ILE A 1 153 ? 1.764 -11.712 -21.499 1.00 51.78 153 ILE A O 1
ATOM 1200 N N . LEU A 1 154 ? 2.568 -9.871 -20.536 1.00 42.47 154 LEU A N 1
ATOM 1201 C CA . LEU A 1 154 ? 3.906 -9.971 -21.145 1.00 42.47 154 LEU A CA 1
ATOM 1202 C C . LEU A 1 154 ? 4.976 -10.275 -20.095 1.00 42.47 154 LEU A C 1
ATOM 1204 O O . LEU A 1 154 ? 4.992 -9.575 -19.060 1.00 42.47 154 LEU A O 1
#

Radius of gyration: 23.48 Å; chains: 1; bounding box: 56×44×52 Å